Protein AF-A0A9P6Q6A7-F1 (afdb_monomer_lite)

pLDDT: mean 78.91, std 14.15, range [33.69, 93.06]

Radius of gyration: 16.6 Å; chains: 1; bounding box: 32×32×47 Å

Secondary structure (DSSP, 8-state):
-EEEETTEEEEEEEEES--SSEEEPPPEE--SS---EEEEEEETTT--EEEEEEEE--HHHHT-GGG--SEEEETTS------EETTEEP-GGGS--GGGGGSS----

Sequence (108 aa):
MQGHLVGDPSKRLFSTNQALGVLGLPDRPVSIICPCKFHLFACASCGSVCGYNLSQPCAGCETNRGNGHFWIFYAHEITSHWRTIGGRNMFWDDLPTWSNKLEGNVGR

Foldseek 3Di:
DKDADPVDRVWIKDFDPDDPQKDWDDWDQPDPVFSFIKTWIAGNPPRHTFWIAGPDGDPVCVVPPPRPGPIMGGPVSDDDDFDDDPRDGDDPVNPDDPVNPPPDDDDD

Organism: NCBI:txid41804

InterPro domains:
  IPR026768 Yippee homolog double zinc finger protein [PF14976] (2-99)
  IPR026768 Yippee homolog double zinc finger protein [PTHR31841] (29-101)

Structure (mmCIF, N/CA/C/O backbone):
data_AF-A0A9P6Q6A7-F1
#
_entry.id   AF-A0A9P6Q6A7-F1
#
loop_
_atom_site.group_PDB
_atom_site.id
_atom_site.type_symbol
_atom_site.label_atom_id
_atom_site.label_alt_id
_atom_site.label_comp_id
_atom_site.label_asym_id
_atom_site.label_entity_id
_atom_site.label_seq_id
_atom_site.pdbx_PDB_ins_code
_atom_site.Cartn_x
_atom_site.Cartn_y
_atom_site.Cartn_z
_atom_site.occupancy
_atom_site.B_iso_or_equiv
_atom_site.auth_seq_id
_atom_site.auth_comp_id
_atom_site.auth_asym_id
_atom_site.auth_atom_id
_atom_site.pdbx_PDB_model_num
ATOM 1 N N . MET A 1 1 ? 9.219 0.189 -3.092 1.00 71.19 1 MET A N 1
ATOM 2 C CA . MET A 1 1 ? 10.162 0.492 -1.988 1.00 71.19 1 MET A CA 1
ATOM 3 C C . MET A 1 1 ? 9.617 -0.111 -0.704 1.00 71.19 1 MET A C 1
ATOM 5 O O . MET A 1 1 ? 8.408 -0.068 -0.512 1.00 71.19 1 MET A O 1
ATOM 9 N N . GLN A 1 2 ? 10.469 -0.700 0.133 1.00 81.06 2 GLN A N 1
ATOM 10 C CA . GLN A 1 2 ? 10.053 -1.261 1.418 1.00 81.06 2 GLN A CA 1
ATOM 11 C C . GLN A 1 2 ? 10.288 -0.249 2.546 1.00 81.06 2 GLN A C 1
ATOM 13 O O . GLN A 1 2 ? 11.336 0.389 2.580 1.00 81.06 2 GLN A O 1
ATOM 18 N N . GLY A 1 3 ? 9.338 -0.140 3.470 1.00 83.31 3 GLY A N 1
ATOM 19 C CA . GLY A 1 3 ? 9.425 0.680 4.676 1.00 83.31 3 GLY A CA 1
ATOM 20 C C . GLY A 1 3 ? 8.842 -0.037 5.896 1.00 83.31 3 GLY A C 1
ATOM 21 O O . GLY A 1 3 ? 8.551 -1.236 5.852 1.00 83.31 3 GLY A O 1
ATOM 22 N N . HIS A 1 4 ? 8.674 0.704 6.986 1.00 83.06 4 HIS A N 1
ATOM 23 C CA . HIS A 1 4 ? 8.036 0.243 8.218 1.00 83.06 4 HIS A CA 1
ATOM 24 C C . HIS A 1 4 ? 7.144 1.348 8.795 1.00 83.06 4 HIS A C 1
ATOM 26 O O . HIS A 1 4 ? 7.342 2.526 8.492 1.00 83.06 4 HIS A O 1
ATOM 32 N N . LEU A 1 5 ? 6.155 0.978 9.612 1.00 78.75 5 LEU A N 1
ATOM 33 C CA . LEU A 1 5 ? 5.365 1.960 10.356 1.00 78.75 5 LEU A CA 1
ATOM 34 C C . LEU A 1 5 ? 6.206 2.560 11.485 1.00 78.75 5 LEU A C 1
ATOM 36 O O . LEU A 1 5 ? 6.761 1.833 12.299 1.00 78.75 5 LEU A O 1
ATOM 40 N N . VAL A 1 6 ? 6.250 3.891 11.576 1.00 78.44 6 VAL A N 1
ATOM 41 C CA . VAL A 1 6 ? 6.993 4.586 12.645 1.00 78.44 6 VAL A CA 1
ATOM 42 C C . VAL A 1 6 ? 6.418 4.257 14.028 1.00 78.44 6 VAL A C 1
ATOM 44 O O . VAL A 1 6 ? 7.170 4.024 14.966 1.00 78.44 6 VAL A O 1
ATOM 47 N N . GLY A 1 7 ? 5.088 4.196 14.147 1.00 77.38 7 GLY A N 1
ATOM 48 C CA . GLY A 1 7 ? 4.410 3.853 15.403 1.00 77.38 7 GLY A CA 1
ATOM 49 C C . GLY A 1 7 ? 4.424 2.361 15.756 1.00 77.38 7 GLY A C 1
ATOM 50 O O . GLY A 1 7 ? 4.110 2.016 16.888 1.00 77.38 7 GLY A O 1
ATOM 51 N N . ASP A 1 8 ? 4.777 1.486 14.808 1.00 81.06 8 ASP A N 1
ATOM 52 C CA . ASP A 1 8 ? 4.922 0.041 15.029 1.00 81.06 8 ASP A CA 1
ATOM 53 C C . ASP A 1 8 ? 5.925 -0.556 14.018 1.00 81.06 8 ASP A C 1
ATOM 55 O O . ASP A 1 8 ? 5.533 -1.048 12.951 1.00 81.06 8 ASP A O 1
ATOM 59 N N . PRO A 1 9 ? 7.234 -0.542 14.331 1.00 86.00 9 PRO A N 1
ATOM 60 C CA . PRO A 1 9 ? 8.274 -1.015 13.416 1.00 86.00 9 PRO A CA 1
ATOM 61 C C . PRO A 1 9 ? 8.183 -2.505 13.061 1.00 86.00 9 PRO A C 1
ATOM 63 O O . PRO A 1 9 ? 8.808 -2.937 12.090 1.00 86.00 9 PRO A O 1
ATOM 66 N N . SER A 1 10 ? 7.396 -3.298 13.803 1.00 88.44 10 SER A N 1
ATOM 67 C CA . SER A 1 10 ? 7.145 -4.706 13.465 1.00 88.44 10 SER A CA 1
ATOM 68 C C . SER A 1 10 ? 6.351 -4.852 12.161 1.00 88.44 10 SER A C 1
ATOM 70 O O . SER A 1 10 ? 6.427 -5.877 11.475 1.00 88.44 10 SER A O 1
ATOM 72 N N . LYS A 1 11 ? 5.608 -3.809 11.773 1.00 84.69 11 LYS A N 1
ATOM 73 C CA . LYS A 1 11 ? 4.807 -3.783 10.552 1.00 84.69 11 LYS A CA 1
ATOM 74 C C . LYS A 1 11 ? 5.651 -3.287 9.390 1.00 84.69 11 LYS A C 1
ATOM 76 O O . LYS A 1 11 ? 5.917 -2.095 9.232 1.00 84.69 11 LYS A O 1
ATOM 81 N N . ARG A 1 12 ? 6.028 -4.230 8.529 1.00 89.44 12 ARG A N 1
ATOM 82 C CA . ARG A 1 12 ? 6.676 -3.950 7.245 1.00 89.44 12 ARG A CA 1
ATOM 83 C C . ARG A 1 12 ? 5.645 -3.542 6.202 1.00 89.44 12 ARG A C 1
ATOM 85 O O . ARG A 1 12 ? 4.595 -4.174 6.071 1.00 89.44 12 ARG A O 1
ATOM 92 N N . LEU A 1 13 ? 5.995 -2.523 5.430 1.00 88.00 13 LEU A N 1
ATOM 93 C CA . LEU A 1 13 ? 5.154 -1.949 4.392 1.00 88.00 13 LEU A CA 1
ATOM 94 C C . LEU A 1 13 ? 5.874 -1.942 3.047 1.00 88.00 13 LEU A C 1
ATOM 96 O O . LEU A 1 13 ? 7.095 -1.788 2.982 1.00 88.00 13 LEU A O 1
ATOM 100 N N . PHE A 1 14 ? 5.105 -2.032 1.969 1.00 88.31 14 PHE A N 1
ATOM 101 C CA . PHE A 1 14 ? 5.565 -1.717 0.623 1.00 88.31 14 PHE A CA 1
ATOM 102 C C . PHE A 1 14 ? 4.823 -0.510 0.076 1.00 88.31 14 PHE A C 1
ATOM 104 O O . PHE A 1 14 ? 3.606 -0.418 0.186 1.00 88.31 14 PHE A O 1
ATOM 111 N N . SER A 1 15 ? 5.570 0.384 -0.563 1.00 84.31 15 SER A N 1
ATOM 112 C CA . SER A 1 15 ? 5.025 1.489 -1.338 1.00 84.31 15 SER A CA 1
ATOM 113 C C . SER A 1 15 ? 5.351 1.325 -2.818 1.00 84.31 15 SER A C 1
ATOM 115 O O . SER A 1 15 ? 6.475 0.950 -3.189 1.00 84.31 15 SER A O 1
ATOM 117 N N . THR A 1 16 ? 4.355 1.599 -3.656 1.00 84.31 16 THR A N 1
ATOM 118 C CA . THR A 1 16 ? 4.434 1.570 -5.120 1.00 84.31 16 THR A CA 1
ATOM 119 C C . THR A 1 16 ? 3.605 2.714 -5.700 1.00 84.31 16 THR A C 1
ATOM 121 O O . THR A 1 16 ? 2.651 3.174 -5.083 1.00 84.31 16 THR A O 1
ATOM 124 N N . ASN A 1 17 ? 3.954 3.189 -6.893 1.00 80.44 17 ASN A N 1
ATOM 125 C CA . ASN A 1 17 ? 3.129 4.129 -7.662 1.00 80.44 17 ASN A CA 1
ATOM 126 C C . ASN A 1 17 ? 2.146 3.429 -8.620 1.00 80.44 17 ASN A C 1
ATOM 128 O O . ASN A 1 17 ? 1.350 4.101 -9.264 1.00 80.44 17 ASN A O 1
ATOM 132 N N . GLN A 1 18 ? 2.196 2.098 -8.723 1.00 81.56 18 GLN A N 1
ATOM 133 C CA . GLN A 1 18 ? 1.256 1.300 -9.515 1.00 81.56 18 GLN A CA 1
ATOM 134 C C . GLN A 1 18 ? 0.976 -0.011 -8.787 1.00 81.56 18 GLN A C 1
ATOM 136 O O . GLN A 1 18 ? 1.917 -0.732 -8.436 1.00 81.56 18 GLN A O 1
ATOM 141 N N . ALA A 1 19 ? -0.300 -0.317 -8.592 1.00 85.31 19 ALA A N 1
ATOM 142 C CA . ALA A 1 19 ? -0.770 -1.578 -8.043 1.00 85.31 19 ALA A CA 1
ATOM 143 C C . ALA A 1 19 ? -1.616 -2.309 -9.093 1.00 85.31 19 ALA A C 1
ATOM 145 O O . ALA A 1 19 ? -2.355 -1.677 -9.846 1.00 85.31 19 ALA A O 1
ATOM 146 N N . LEU A 1 20 ? -1.482 -3.632 -9.154 1.00 87.19 20 LEU A N 1
ATOM 147 C CA . LEU A 1 20 ? -2.249 -4.504 -10.044 1.00 87.19 20 LEU A CA 1
ATOM 148 C C . LEU A 1 20 ? -3.050 -5.491 -9.195 1.00 87.19 20 LEU A C 1
ATOM 150 O O . LEU A 1 20 ? -2.593 -5.883 -8.124 1.00 87.19 20 LEU A O 1
ATOM 154 N N . GLY A 1 21 ? -4.227 -5.897 -9.675 1.00 89.69 21 GLY A N 1
ATOM 155 C CA . GLY A 1 21 ? -5.055 -6.891 -8.981 1.00 89.69 21 GLY A CA 1
ATOM 156 C C . GLY A 1 21 ? -5.676 -6.396 -7.671 1.00 89.69 21 GLY A C 1
ATOM 157 O O . GLY A 1 21 ? -5.994 -7.205 -6.803 1.00 89.69 21 GLY A O 1
ATOM 158 N N . VAL A 1 22 ? -5.851 -5.081 -7.517 1.00 91.19 22 VAL A N 1
ATOM 159 C CA . VAL A 1 22 ? -6.481 -4.468 -6.342 1.00 91.19 22 VAL A CA 1
ATOM 160 C C . VAL A 1 22 ? -7.674 -3.610 -6.746 1.00 91.19 22 VAL A C 1
ATOM 162 O O . VAL A 1 22 ? -7.693 -3.032 -7.833 1.00 91.19 22 VAL A O 1
ATOM 165 N N . LEU A 1 23 ? -8.658 -3.517 -5.857 1.00 91.56 23 LEU A N 1
ATOM 166 C CA . LEU A 1 23 ? -9.852 -2.689 -6.000 1.00 91.56 23 LEU A CA 1
ATOM 167 C C . LEU A 1 23 ? -9.864 -1.613 -4.912 1.00 91.56 23 LEU A C 1
ATOM 169 O O . LEU A 1 23 ? -9.559 -1.896 -3.752 1.00 91.56 23 LEU A O 1
ATOM 173 N N . GLY A 1 24 ? -10.222 -0.387 -5.294 1.00 89.62 24 GLY A N 1
ATOM 174 C CA . GLY A 1 24 ? -10.446 0.709 -4.354 1.00 89.62 24 GLY A CA 1
ATOM 175 C C . GLY A 1 24 ? -11.754 0.518 -3.593 1.00 89.62 24 GLY A C 1
ATOM 176 O O . GLY A 1 24 ? -12.791 0.223 -4.191 1.00 89.62 24 GLY A O 1
ATOM 177 N N . LEU A 1 25 ? -11.705 0.681 -2.276 1.00 88.19 25 LEU A N 1
ATOM 178 C CA . LEU A 1 25 ? -12.876 0.705 -1.407 1.00 88.19 25 LEU A CA 1
ATOM 179 C C . LEU A 1 25 ? -13.222 2.155 -1.046 1.00 88.19 25 LEU A C 1
ATOM 181 O O . LEU A 1 25 ? -12.332 3.001 -1.018 1.00 88.19 25 LEU A O 1
ATOM 185 N N . PRO A 1 26 ? -14.489 2.466 -0.716 1.00 85.56 26 PRO A N 1
ATOM 186 C CA . PRO A 1 26 ? -14.855 3.800 -0.256 1.00 85.56 26 PRO A CA 1
ATOM 187 C C . PRO A 1 26 ? -14.018 4.241 0.947 1.00 85.56 26 PRO A C 1
ATOM 189 O O . PRO A 1 26 ? -13.736 3.430 1.833 1.00 85.56 26 PRO A O 1
ATOM 192 N N . ASP A 1 27 ? -13.685 5.529 0.991 1.00 84.81 27 ASP A N 1
ATOM 193 C CA . ASP A 1 27 ? -12.941 6.137 2.091 1.00 84.81 27 ASP A CA 1
ATOM 194 C C . ASP A 1 27 ? -13.628 5.904 3.433 1.00 84.81 27 ASP A C 1
ATOM 196 O O . ASP A 1 27 ? -14.849 6.050 3.567 1.00 84.81 27 ASP A O 1
ATOM 200 N N . ARG A 1 28 ? -12.831 5.586 4.456 1.00 78.25 28 ARG A N 1
ATOM 201 C CA . ARG A 1 28 ? -13.331 5.414 5.823 1.00 78.25 28 ARG A CA 1
ATOM 202 C C . ARG A 1 28 ? -12.412 6.091 6.838 1.00 78.25 28 ARG A C 1
ATOM 204 O O . ARG A 1 28 ? -11.193 6.115 6.647 1.00 78.25 28 ARG A O 1
ATOM 211 N N . PRO A 1 29 ? -12.972 6.634 7.933 1.00 73.06 29 PRO A N 1
ATOM 212 C CA . PRO A 1 29 ? -12.171 6.985 9.095 1.00 73.06 29 PRO A CA 1
ATOM 213 C C . PRO A 1 29 ? -11.599 5.697 9.697 1.00 73.06 29 PRO A C 1
ATOM 215 O O . PRO A 1 29 ? -12.328 4.731 9.923 1.00 73.06 29 PRO A O 1
ATOM 218 N N . VAL A 1 30 ? -10.288 5.671 9.931 1.00 69.38 30 VAL A N 1
ATOM 219 C CA . VAL A 1 30 ? -9.594 4.472 10.444 1.00 69.38 30 VAL A CA 1
ATOM 220 C C . VAL A 1 30 ? -9.504 4.472 11.969 1.00 69.38 30 VAL A C 1
ATOM 222 O O . VAL A 1 30 ? -9.348 3.422 12.584 1.00 69.38 30 VAL A O 1
ATOM 225 N N . SER A 1 31 ? -9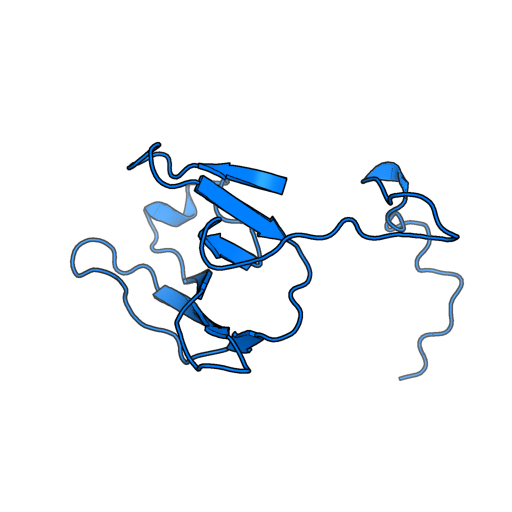.627 5.637 12.604 1.00 70.88 31 SER A N 1
ATOM 226 C CA . SER A 1 31 ? -9.559 5.766 14.056 1.00 70.88 31 SER A CA 1
ATOM 227 C C . SER A 1 31 ? -10.422 6.921 14.550 1.00 70.88 31 SER A C 1
ATOM 229 O O . SER A 1 31 ? -10.636 7.899 13.841 1.00 70.88 31 SER A O 1
ATOM 231 N N . ILE A 1 32 ? -10.878 6.816 15.798 1.00 71.94 32 ILE A N 1
ATOM 232 C CA . ILE A 1 32 ? -11.553 7.899 16.527 1.00 71.94 32 ILE A CA 1
ATOM 233 C C . ILE A 1 32 ? -10.532 8.976 16.958 1.00 71.94 32 ILE A C 1
ATOM 235 O O . ILE A 1 32 ? -10.898 10.116 17.216 1.00 71.94 32 ILE A O 1
ATOM 239 N N . ILE A 1 33 ? -9.238 8.630 17.000 1.00 78.62 33 ILE A N 1
ATOM 240 C CA . ILE A 1 33 ? -8.159 9.480 17.530 1.00 78.62 33 ILE A CA 1
ATOM 241 C C . ILE A 1 33 ? -7.556 10.397 16.448 1.00 78.62 33 ILE A C 1
ATOM 243 O O . ILE A 1 33 ? -7.198 11.530 16.755 1.00 78.62 33 ILE A O 1
ATOM 247 N N . CYS A 1 34 ? -7.468 9.951 15.182 1.00 82.50 34 CYS A N 1
ATOM 248 C CA . CYS A 1 34 ? -7.160 10.839 14.049 1.00 82.50 34 CYS A CA 1
ATOM 249 C C . CYS A 1 34 ? -8.359 10.921 13.099 1.00 82.50 34 CYS A C 1
ATOM 251 O O . CYS A 1 34 ? -8.736 9.884 12.553 1.00 82.50 34 CYS A O 1
ATOM 253 N N . PRO A 1 35 ? -8.865 12.124 12.761 1.00 84.62 35 PRO A N 1
ATOM 254 C CA . PRO A 1 35 ? -9.899 12.294 11.736 1.00 84.62 35 PRO A CA 1
ATOM 255 C C . PRO A 1 35 ? -9.364 12.127 10.297 1.00 84.62 35 PRO A C 1
ATOM 257 O O . PRO A 1 35 ? -10.028 12.501 9.333 1.00 84.62 35 PRO A O 1
ATOM 260 N N . CYS A 1 36 ? -8.157 11.577 10.153 1.00 85.44 36 CYS A N 1
ATOM 261 C CA . CYS A 1 36 ? -7.566 11.148 8.900 1.00 85.44 36 CYS A CA 1
ATOM 262 C C . CYS A 1 36 ? -8.521 10.190 8.169 1.00 85.44 36 CYS A C 1
ATOM 264 O O . CYS A 1 36 ? -8.996 9.214 8.763 1.00 85.44 36 CYS A O 1
ATOM 266 N N . LY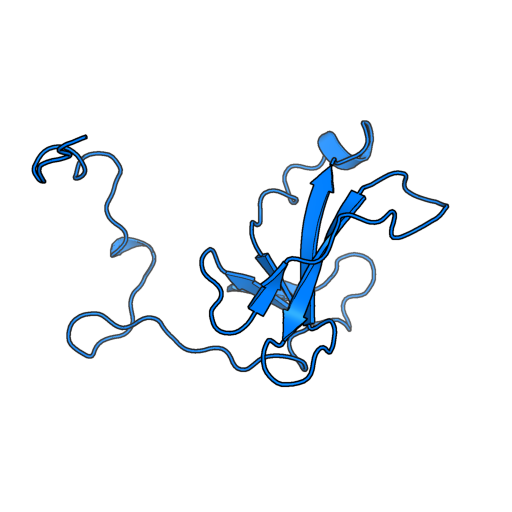S A 1 37 ? -8.747 10.412 6.874 1.00 87.44 37 LYS A N 1
ATOM 267 C CA . LYS A 1 37 ? -9.426 9.425 6.028 1.00 87.44 37 LYS A CA 1
ATOM 268 C C . LYS A 1 37 ? -8.410 8.661 5.215 1.00 87.44 37 LYS A C 1
ATOM 270 O O . LYS A 1 37 ? -7.463 9.236 4.674 1.00 87.44 37 LYS A O 1
ATOM 275 N N . PHE A 1 38 ? -8.645 7.364 5.138 1.00 87.19 38 PHE A N 1
ATOM 276 C CA . PHE A 1 38 ? -7.859 6.482 4.311 1.00 87.19 38 PHE A CA 1
ATOM 277 C C . PHE A 1 38 ? -8.747 5.898 3.230 1.00 87.19 38 PHE A C 1
ATOM 279 O O . PHE A 1 38 ? -9.873 5.464 3.500 1.00 87.19 38 PHE A O 1
ATOM 286 N N . HIS A 1 39 ? -8.207 5.860 2.021 1.00 89.06 39 HIS A N 1
ATOM 287 C CA . HIS A 1 39 ? -8.741 5.022 0.970 1.00 89.06 39 HIS A CA 1
ATOM 288 C C . HIS A 1 39 ? -8.157 3.627 1.166 1.00 89.06 39 HIS A C 1
ATOM 290 O O . HIS A 1 39 ? -6.935 3.473 1.239 1.00 89.06 39 HIS A O 1
ATOM 296 N N . LEU A 1 40 ? -9.011 2.617 1.302 1.00 90.62 40 LEU A N 1
ATOM 297 C CA . LEU A 1 40 ? -8.568 1.238 1.494 1.00 90.62 40 LEU A CA 1
ATOM 298 C C . LEU A 1 40 ? -8.525 0.507 0.154 1.00 90.62 40 LEU A C 1
ATOM 300 O O . LEU A 1 40 ? -9.306 0.793 -0.750 1.00 90.62 40 LEU A O 1
ATOM 304 N N . PHE A 1 41 ? -7.643 -0.480 0.057 1.00 90.88 41 PHE A N 1
ATOM 305 C CA . PHE A 1 41 ? -7.510 -1.332 -1.116 1.00 90.88 41 PHE A CA 1
ATOM 306 C C . PHE A 1 41 ? -7.706 -2.792 -0.733 1.00 90.88 41 PHE A C 1
ATOM 308 O O . PHE A 1 41 ? -7.121 -3.265 0.246 1.00 90.88 41 PHE A O 1
ATOM 315 N N . ALA A 1 42 ? -8.504 -3.501 -1.525 1.00 92.44 42 ALA A N 1
ATOM 316 C CA . ALA A 1 42 ? -8.749 -4.927 -1.365 1.00 92.44 42 ALA A CA 1
ATOM 317 C C . ALA A 1 42 ? -8.184 -5.732 -2.537 1.00 92.44 42 ALA A C 1
ATOM 319 O O . ALA A 1 42 ? -8.169 -5.264 -3.676 1.00 92.44 42 ALA A O 1
ATOM 320 N N . CYS A 1 43 ? -7.758 -6.964 -2.264 1.00 91.75 43 CYS A N 1
ATOM 321 C CA . CYS A 1 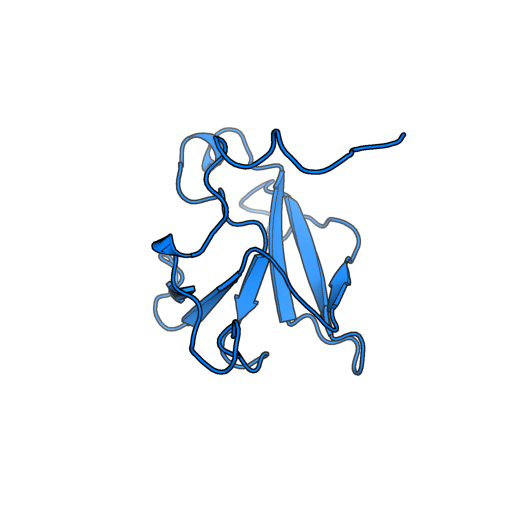43 ? -7.381 -7.925 -3.294 1.00 91.75 43 CYS A CA 1
ATOM 322 C C . CYS A 1 43 ? -8.590 -8.233 -4.188 1.00 91.75 43 CYS A C 1
ATOM 324 O O . CYS A 1 43 ? -9.641 -8.641 -3.693 1.00 91.75 43 CYS A O 1
ATOM 326 N N . ALA A 1 44 ? -8.437 -8.087 -5.506 1.00 93.06 44 ALA A N 1
ATOM 327 C CA . ALA A 1 44 ? -9.518 -8.336 -6.460 1.00 93.06 44 ALA A CA 1
ATOM 328 C C . ALA A 1 44 ? -9.972 -9.808 -6.485 1.00 93.06 44 ALA A C 1
ATOM 330 O O . ALA A 1 44 ? -11.100 -10.091 -6.876 1.00 93.06 44 ALA A O 1
ATOM 331 N N . SER A 1 45 ? -9.110 -10.737 -6.058 1.00 92.69 45 SER A N 1
ATOM 332 C CA . SER A 1 45 ? -9.392 -12.175 -6.087 1.00 92.69 45 SER A CA 1
ATOM 333 C C . SER A 1 45 ? -10.118 -12.686 -4.841 1.00 92.69 45 SER A C 1
ATOM 335 O O . SER A 1 45 ? -10.948 -13.581 -4.957 1.00 92.69 45 SER A O 1
ATOM 337 N N . CYS A 1 46 ? -9.803 -12.161 -3.650 1.00 91.94 46 CYS A N 1
ATOM 338 C CA . CYS A 1 46 ? -10.350 -12.671 -2.381 1.00 91.94 46 CYS A CA 1
ATOM 339 C C . CYS A 1 46 ? -11.099 -11.631 -1.535 1.00 91.94 46 CYS A C 1
ATOM 341 O O . CYS A 1 46 ? -11.741 -11.998 -0.557 1.00 91.94 46 CYS A O 1
ATOM 343 N N . GLY A 1 47 ? -11.026 -10.343 -1.881 1.00 91.56 47 GLY A N 1
ATOM 344 C CA . GLY A 1 47 ? -11.713 -9.265 -1.165 1.00 91.56 47 GLY A CA 1
ATOM 345 C C . GLY A 1 47 ? -11.055 -8.814 0.145 1.00 91.56 47 GLY A C 1
ATOM 346 O O . GLY A 1 47 ? -11.520 -7.842 0.738 1.00 91.56 47 GLY A O 1
ATOM 347 N N . SER A 1 48 ? -9.972 -9.456 0.597 1.00 91.25 48 SER A N 1
ATOM 348 C CA . SER A 1 48 ? -9.238 -9.037 1.800 1.00 91.25 48 SER A CA 1
ATOM 349 C C . SER A 1 48 ? -8.589 -7.666 1.619 1.00 91.25 48 SER A C 1
ATOM 351 O O . SER A 1 48 ? -7.995 -7.390 0.574 1.00 91.25 48 SER A O 1
ATOM 353 N N . VAL A 1 49 ? -8.662 -6.818 2.650 1.00 91.00 49 VAL A N 1
ATOM 354 C CA . VAL A 1 49 ? -7.973 -5.519 2.676 1.00 91.00 49 VAL A CA 1
ATOM 355 C C . VAL A 1 49 ? -6.469 -5.754 2.766 1.00 91.00 49 VAL A C 1
ATOM 357 O O . VAL A 1 49 ? -5.985 -6.306 3.747 1.00 91.00 49 VAL A O 1
ATOM 360 N N . CYS A 1 50 ? -5.730 -5.307 1.756 1.00 91.12 50 CYS A N 1
ATOM 361 C CA . CYS A 1 50 ? -4.289 -5.538 1.641 1.00 91.12 50 CYS A CA 1
ATOM 362 C C . CYS A 1 50 ? -3.463 -4.249 1.755 1.00 91.12 50 CYS A C 1
ATOM 364 O O . CYS A 1 50 ? -2.241 -4.300 1.923 1.00 91.12 50 CYS A O 1
ATOM 366 N N . GLY A 1 51 ? -4.103 -3.082 1.657 1.00 90.38 51 GLY A N 1
ATOM 367 C CA . GLY A 1 51 ? -3.402 -1.805 1.682 1.00 90.38 51 GLY A CA 1
ATOM 368 C C . GLY A 1 51 ? -4.305 -0.595 1.847 1.00 90.38 51 GLY A C 1
ATOM 369 O O . GLY A 1 51 ? -5.526 -0.709 1.957 1.00 90.38 51 GLY A O 1
ATOM 370 N N . TYR A 1 52 ? -3.678 0.575 1.865 1.00 88.62 52 TYR A N 1
ATOM 371 C CA . TYR A 1 52 ? -4.337 1.863 2.009 1.00 88.62 52 TYR A CA 1
ATOM 372 C C . TYR A 1 52 ? -3.515 3.003 1.393 1.00 88.62 52 TYR A C 1
ATOM 374 O O . TYR A 1 52 ? -2.327 2.858 1.096 1.00 88.62 52 TYR A O 1
ATOM 382 N N . ASN A 1 53 ? -4.133 4.170 1.244 1.00 87.25 53 ASN A N 1
ATOM 383 C CA . ASN A 1 53 ? -3.433 5.448 1.162 1.00 87.25 53 ASN A CA 1
ATOM 384 C C . ASN A 1 53 ? -4.126 6.484 2.054 1.00 87.25 53 ASN A C 1
ATOM 386 O O . ASN A 1 53 ? -5.277 6.303 2.456 1.00 87.25 53 ASN A O 1
ATOM 390 N N . LEU A 1 54 ? -3.404 7.546 2.410 1.00 83.69 54 LEU A N 1
ATOM 391 C CA . LEU A 1 54 ? -3.994 8.672 3.123 1.00 83.69 54 LEU A CA 1
ATOM 392 C C . LEU A 1 54 ? -4.700 9.568 2.100 1.00 83.69 54 LEU A C 1
ATOM 394 O O . LEU A 1 54 ? -4.033 10.283 1.356 1.00 83.69 54 LEU A O 1
ATOM 398 N N . SER A 1 55 ? -6.031 9.516 2.056 1.00 85.19 55 SER A N 1
ATOM 399 C CA . SER A 1 55 ? -6.823 10.293 1.098 1.00 85.19 55 SER A CA 1
ATOM 400 C C . SER A 1 55 ? -7.088 11.711 1.590 1.00 85.19 55 SER A C 1
ATOM 402 O O . SER A 1 55 ? -7.048 12.659 0.810 1.00 85.19 55 SER A O 1
ATOM 404 N N . GLN A 1 56 ? -7.313 11.867 2.898 1.00 85.50 56 GLN A N 1
ATOM 405 C CA . GLN A 1 56 ? -7.532 13.164 3.526 1.00 85.50 56 GLN A CA 1
ATOM 406 C C . GLN A 1 56 ? -6.752 13.244 4.848 1.00 85.50 56 GLN A C 1
ATOM 408 O O . GLN A 1 56 ? -7.226 12.719 5.865 1.00 85.50 56 GLN A O 1
ATOM 413 N N . PRO A 1 57 ? -5.561 13.876 4.873 1.00 84.12 57 PRO A N 1
ATOM 414 C CA . PRO A 1 57 ? -4.884 14.183 6.127 1.00 84.12 57 PRO A CA 1
ATOM 415 C C . PRO A 1 57 ? -5.729 15.159 6.956 1.00 84.12 57 PRO A C 1
ATOM 417 O O . PRO A 1 57 ? -6.426 16.017 6.419 1.00 84.12 57 PRO A O 1
ATOM 420 N N . CYS A 1 58 ? -5.656 15.051 8.282 1.00 84.88 58 CYS A N 1
ATOM 421 C CA . CYS A 1 58 ? -6.121 16.125 9.155 1.00 84.88 58 CYS A CA 1
ATOM 422 C C . CYS A 1 58 ? -5.073 17.248 9.216 1.00 84.88 58 CYS A C 1
ATOM 424 O O . CYS A 1 58 ? -3.904 17.007 8.916 1.00 84.88 58 CYS A O 1
ATOM 426 N N . ALA A 1 59 ? -5.452 18.436 9.697 1.00 82.94 59 ALA A N 1
ATOM 427 C CA . ALA A 1 59 ? -4.540 19.582 9.799 1.00 82.94 59 ALA A CA 1
ATOM 428 C C . ALA A 1 59 ? -3.239 19.271 10.573 1.00 82.94 59 ALA A C 1
ATOM 430 O O . ALA A 1 59 ? -2.170 19.760 10.223 1.00 82.94 59 ALA A O 1
ATOM 431 N N . GLY A 1 60 ? -3.300 18.408 11.597 1.00 82.38 60 GLY A N 1
ATOM 432 C CA . GLY A 1 60 ? -2.106 17.971 12.328 1.00 82.38 60 GLY A CA 1
ATOM 433 C C . GLY A 1 60 ? -1.183 17.076 11.492 1.00 82.38 60 GLY A C 1
ATOM 434 O O . GLY A 1 60 ? 0.031 17.272 11.481 1.00 82.38 60 GLY A O 1
ATOM 435 N N . CYS A 1 61 ? -1.746 16.117 10.751 1.00 77.75 61 CYS A N 1
ATOM 436 C CA . CYS A 1 61 ? -0.986 15.169 9.929 1.00 77.75 61 CYS A CA 1
ATOM 437 C C . CYS A 1 61 ? -0.516 15.750 8.590 1.00 77.75 61 CYS A C 1
ATOM 439 O O . CYS A 1 61 ? 0.440 15.234 8.015 1.00 77.75 61 CYS A O 1
ATOM 441 N N . GLU A 1 62 ? -1.159 16.808 8.100 1.00 74.25 62 GLU A N 1
ATOM 442 C CA . GLU A 1 62 ? -0.792 17.506 6.864 1.00 74.25 62 GLU A CA 1
ATOM 443 C C . GLU A 1 62 ? 0.606 18.138 6.950 1.00 74.25 62 GLU A C 1
ATOM 445 O O . GLU A 1 62 ? 1.345 18.166 5.969 1.00 74.25 62 GLU A O 1
ATOM 450 N N . THR A 1 63 ? 1.024 18.553 8.151 1.00 67.75 63 THR A N 1
ATOM 451 C CA . THR A 1 63 ? 2.371 19.102 8.388 1.00 67.75 63 THR A CA 1
ATOM 452 C C . THR A 1 63 ? 3.489 18.063 8.232 1.00 67.75 63 THR A C 1
ATOM 454 O O . THR A 1 63 ? 4.661 18.420 8.091 1.00 67.75 63 THR A O 1
ATOM 457 N N . ASN A 1 64 ? 3.146 16.770 8.210 1.00 64.62 64 ASN A N 1
ATOM 458 C CA . ASN A 1 64 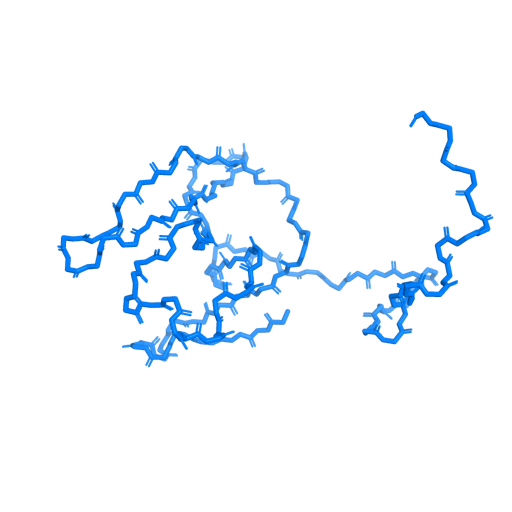? 4.101 15.684 8.060 1.00 64.62 64 ASN A CA 1
ATOM 459 C C . ASN A 1 64 ? 4.270 15.304 6.576 1.00 64.62 64 ASN A C 1
ATOM 461 O O . ASN A 1 64 ? 3.430 14.625 5.981 1.00 64.62 64 ASN A O 1
ATOM 465 N N . ARG A 1 65 ? 5.399 15.712 5.978 1.00 55.84 65 ARG A N 1
ATOM 466 C CA . ARG A 1 65 ? 5.737 15.500 4.552 1.00 55.84 65 ARG A CA 1
ATOM 467 C C . ARG A 1 65 ? 5.885 14.026 4.128 1.00 55.84 65 ARG A C 1
ATOM 469 O O . ARG A 1 65 ? 6.066 13.761 2.944 1.00 55.84 65 ARG A O 1
ATOM 476 N N . GLY A 1 66 ? 5.811 13.066 5.054 1.00 58.41 66 GLY A N 1
ATOM 477 C CA . GLY A 1 66 ? 5.965 11.629 4.776 1.00 58.41 66 GLY A CA 1
ATOM 478 C C . GLY A 1 66 ? 4.755 10.936 4.130 1.00 58.41 66 GLY A C 1
ATOM 479 O O . GLY A 1 66 ? 4.842 9.762 3.785 1.00 58.41 66 GLY A O 1
ATOM 480 N N . ASN A 1 67 ? 3.629 11.632 3.950 1.00 59.12 67 ASN A N 1
ATOM 481 C CA . ASN A 1 67 ? 2.362 11.013 3.534 1.00 59.12 67 ASN A CA 1
ATOM 482 C C . ASN A 1 67 ? 2.110 10.995 2.012 1.00 59.12 67 ASN A C 1
ATOM 484 O O . ASN A 1 67 ? 1.033 10.602 1.577 1.00 59.12 67 ASN A O 1
ATOM 488 N N . GLY A 1 68 ? 3.085 11.382 1.185 1.00 59.41 68 GLY A N 1
ATOM 489 C CA . GLY A 1 68 ? 2.937 11.485 -0.278 1.00 59.41 68 GLY A CA 1
ATOM 490 C C . GLY A 1 68 ? 2.928 10.157 -1.053 1.00 59.41 68 GLY A C 1
ATOM 491 O O . GLY A 1 68 ? 3.117 10.157 -2.268 1.00 59.41 68 GLY A O 1
ATOM 492 N N . HIS A 1 69 ? 2.769 9.013 -0.384 1.00 68.50 69 HIS A N 1
ATOM 493 C CA . HIS A 1 69 ? 2.791 7.707 -1.040 1.00 68.50 69 HIS A CA 1
ATOM 494 C C . HIS A 1 69 ? 1.395 7.303 -1.528 1.00 68.50 69 HIS A C 1
ATOM 496 O O . HIS A 1 69 ? 0.471 7.138 -0.739 1.00 68.50 69 HIS A O 1
ATOM 502 N N . PHE A 1 70 ? 1.271 7.089 -2.841 1.00 68.75 70 PHE A N 1
ATOM 503 C CA . PHE A 1 70 ? -0.004 6.797 -3.507 1.00 68.75 70 PHE A CA 1
ATOM 504 C C . PHE A 1 70 ? -0.620 5.442 -3.130 1.00 68.75 70 PHE A C 1
ATOM 506 O O . PHE A 1 70 ? -1.843 5.311 -3.148 1.00 68.75 70 PHE A O 1
ATOM 513 N N . TRP A 1 71 ? 0.212 4.450 -2.792 1.00 84.31 71 TRP A N 1
ATOM 514 C CA . TRP A 1 71 ? -0.219 3.110 -2.396 1.00 84.31 71 TRP A CA 1
ATOM 515 C C . TRP A 1 71 ? 0.710 2.558 -1.320 1.00 84.31 71 TRP A C 1
ATOM 517 O O . TRP A 1 71 ? 1.927 2.534 -1.517 1.00 84.31 71 TRP A O 1
ATOM 527 N N . ILE A 1 72 ? 0.142 2.094 -0.209 1.00 88.62 72 ILE A N 1
ATOM 528 C CA . ILE A 1 72 ? 0.851 1.429 0.885 1.00 88.62 72 ILE A CA 1
ATOM 529 C C . ILE A 1 72 ? 0.206 0.060 1.103 1.00 88.62 72 ILE A C 1
ATOM 531 O O . ILE A 1 72 ? -1.002 -0.031 1.287 1.00 88.62 72 ILE A O 1
ATOM 535 N N . PHE A 1 73 ? 1.003 -1.004 1.108 1.00 90.00 73 PHE A N 1
ATOM 536 C CA . PHE A 1 73 ? 0.543 -2.376 1.322 1.00 90.00 73 PHE A CA 1
ATOM 537 C C . PHE A 1 73 ? 1.258 -3.023 2.499 1.00 90.00 73 PHE A C 1
ATOM 539 O O . PHE A 1 73 ? 2.453 -2.791 2.710 1.00 90.00 73 PHE A O 1
ATOM 546 N N . TYR A 1 74 ? 0.552 -3.880 3.233 1.00 88.38 74 TYR A N 1
ATOM 547 C CA . TYR A 1 74 ? 1.179 -4.721 4.246 1.00 88.38 74 TYR A CA 1
ATOM 548 C C . TYR A 1 74 ? 2.039 -5.784 3.569 1.00 88.38 74 TYR A C 1
ATOM 550 O O . TYR A 1 74 ? 1.587 -6.493 2.674 1.00 88.38 74 TYR A O 1
ATOM 558 N N . ALA A 1 75 ? 3.295 -5.912 3.999 1.00 88.06 75 ALA A N 1
ATOM 559 C CA . ALA A 1 75 ? 4.262 -6.751 3.295 1.00 88.06 75 ALA A CA 1
ATOM 560 C C . ALA A 1 75 ? 3.920 -8.250 3.263 1.00 88.06 75 ALA A C 1
ATOM 562 O O . ALA A 1 75 ? 4.453 -8.959 2.420 1.00 88.06 75 ALA A O 1
ATOM 563 N N . HIS A 1 76 ? 3.061 -8.724 4.167 1.00 87.56 76 HIS A N 1
ATOM 564 C CA . HIS A 1 76 ? 2.604 -10.116 4.210 1.00 87.56 76 HIS A CA 1
ATOM 565 C C . HIS A 1 76 ? 1.345 -10.377 3.369 1.00 87.56 76 HIS A C 1
ATOM 567 O O . HIS A 1 76 ? 1.024 -11.533 3.128 1.00 87.56 76 HIS A O 1
ATOM 573 N N . GLU A 1 77 ? 0.657 -9.330 2.904 1.00 86.88 77 GLU A N 1
ATOM 574 C CA . GLU A 1 77 ? -0.593 -9.438 2.132 1.00 86.88 77 GLU A CA 1
ATOM 575 C C . GLU A 1 77 ? -0.361 -9.392 0.615 1.00 86.88 77 GLU A C 1
ATOM 577 O O . GLU A 1 77 ? -1.295 -9.529 -0.173 1.00 86.88 77 GLU A O 1
ATOM 582 N N . ILE A 1 78 ? 0.879 -9.147 0.177 1.00 87.00 78 ILE A N 1
ATOM 583 C CA . ILE A 1 78 ? 1.207 -8.922 -1.232 1.00 87.00 78 ILE A CA 1
ATOM 584 C C . ILE A 1 78 ? 2.509 -9.608 -1.632 1.00 87.00 78 ILE A C 1
ATOM 586 O O . ILE A 1 78 ? 3.433 -9.762 -0.836 1.00 87.00 78 ILE A O 1
ATOM 590 N N . THR A 1 79 ? 2.614 -9.948 -2.915 1.00 86.44 79 THR A N 1
ATOM 591 C CA . THR A 1 79 ? 3.888 -10.313 -3.543 1.00 86.44 79 THR A CA 1
ATOM 592 C C . THR A 1 79 ? 4.383 -9.131 -4.364 1.00 86.44 79 THR A C 1
ATOM 594 O O . THR A 1 79 ? 3.649 -8.578 -5.182 1.00 86.44 79 THR A O 1
ATOM 597 N N . SER A 1 80 ? 5.622 -8.705 -4.121 1.00 84.12 80 SER A N 1
ATOM 598 C CA . SER A 1 80 ? 6.241 -7.619 -4.883 1.00 84.12 80 SER A CA 1
ATOM 599 C C . SER A 1 80 ? 7.046 -8.174 -6.054 1.00 84.12 80 SER A C 1
ATOM 601 O O . SER A 1 80 ? 7.705 -9.205 -5.937 1.00 84.12 80 SER A O 1
ATOM 603 N N . HIS A 1 81 ? 7.005 -7.464 -7.178 1.00 85.69 81 HIS A N 1
ATOM 604 C CA . HIS A 1 81 ? 7.777 -7.790 -8.370 1.00 85.69 81 HIS A CA 1
ATOM 605 C C . HIS A 1 81 ? 8.530 -6.552 -8.841 1.00 85.69 81 HIS A C 1
ATOM 607 O O . HIS A 1 81 ? 8.007 -5.433 -8.799 1.00 85.69 81 HIS A O 1
ATOM 613 N N . TRP A 1 82 ? 9.760 -6.753 -9.306 1.00 84.50 82 TRP A N 1
ATOM 614 C CA . TRP A 1 82 ? 10.496 -5.705 -9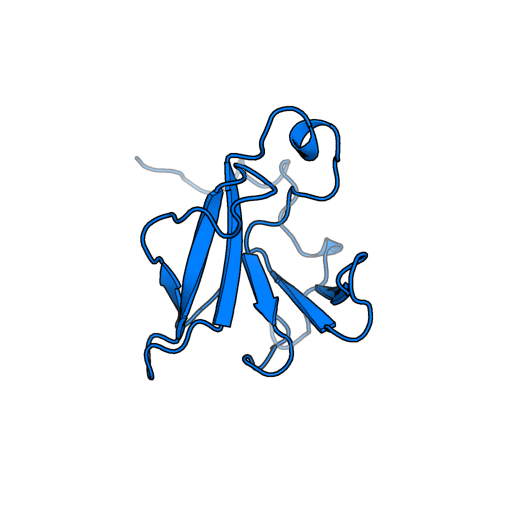.997 1.00 84.50 82 TRP A CA 1
ATOM 615 C C . TRP A 1 82 ? 9.792 -5.375 -11.307 1.00 84.50 82 TRP A C 1
ATOM 617 O O . TRP A 1 82 ? 9.388 -6.271 -12.049 1.00 84.50 82 TRP A O 1
ATOM 627 N N . ARG A 1 83 ? 9.666 -4.082 -11.611 1.00 83.44 83 A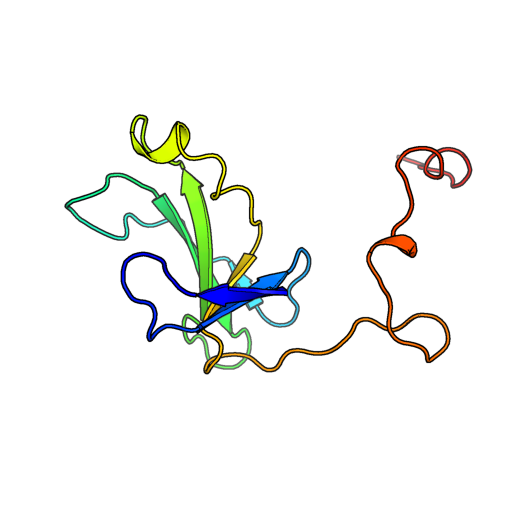RG A N 1
ATOM 628 C CA . ARG A 1 83 ? 9.339 -3.678 -12.978 1.00 83.44 83 ARG A CA 1
ATOM 629 C C . ARG A 1 83 ? 10.534 -3.983 -13.850 1.00 83.44 83 ARG A C 1
ATOM 631 O O . ARG A 1 83 ? 11.661 -3.711 -13.443 1.00 83.44 83 ARG A O 1
ATOM 638 N N . THR A 1 84 ? 10.284 -4.517 -15.034 1.00 87.19 84 THR A N 1
ATOM 639 C CA . THR A 1 84 ? 11.336 -4.802 -16.000 1.00 87.19 84 THR A CA 1
ATOM 640 C C . THR A 1 84 ? 11.111 -4.025 -17.287 1.00 87.19 84 THR A C 1
ATOM 642 O O . THR A 1 84 ? 9.978 -3.757 -17.684 1.00 87.19 84 THR A O 1
ATOM 645 N N . ILE A 1 85 ? 12.207 -3.635 -17.929 1.00 86.19 85 ILE A N 1
ATOM 646 C CA . ILE A 1 85 ? 12.221 -3.023 -19.258 1.00 86.19 85 ILE A CA 1
ATOM 647 C C . ILE A 1 85 ? 13.278 -3.746 -20.083 1.00 86.19 85 ILE A C 1
ATOM 649 O O . ILE A 1 85 ? 14.427 -3.844 -19.665 1.00 86.19 85 ILE A O 1
ATOM 653 N N . GLY A 1 86 ? 12.884 -4.351 -21.207 1.00 86.81 86 GLY A N 1
ATOM 654 C CA . GLY A 1 86 ? 13.807 -5.149 -22.028 1.00 86.81 86 GLY A CA 1
ATOM 655 C C . GLY A 1 86 ? 14.498 -6.296 -21.270 1.00 86.81 86 GLY A C 1
ATOM 656 O O . GLY A 1 86 ? 15.653 -6.595 -21.544 1.00 86.81 86 GLY A O 1
ATOM 657 N N . GLY A 1 87 ? 13.832 -6.901 -20.278 1.00 88.56 87 GLY A N 1
ATOM 658 C CA . GLY A 1 87 ? 14.358 -8.045 -19.516 1.00 88.56 87 GLY A CA 1
ATOM 659 C C . GLY A 1 87 ? 15.261 -7.711 -18.320 1.00 88.56 87 GLY A C 1
ATOM 660 O O . GLY A 1 87 ? 15.579 -8.613 -17.550 1.00 88.56 87 GLY A O 1
ATOM 661 N N . ARG A 1 88 ? 15.630 -6.441 -18.101 1.00 90.31 88 ARG A N 1
ATOM 662 C CA . ARG A 1 88 ? 16.350 -5.994 -16.890 1.00 90.31 88 ARG A CA 1
ATOM 663 C C . ARG A 1 88 ? 15.417 -5.314 -15.895 1.00 90.31 88 ARG A C 1
ATOM 665 O O . ARG A 1 88 ? 14.394 -4.763 -16.298 1.00 90.31 88 ARG A O 1
ATOM 672 N N . ASN A 1 89 ? 15.795 -5.297 -14.618 1.00 89.56 89 ASN A N 1
ATOM 673 C CA . ASN A 1 89 ? 15.097 -4.507 -13.603 1.00 89.56 89 ASN A CA 1
ATOM 674 C C . ASN A 1 89 ? 15.172 -3.010 -13.938 1.00 89.56 89 ASN A C 1
ATOM 676 O O . ASN A 1 89 ? 16.200 -2.506 -14.397 1.00 89.56 89 ASN A O 1
ATOM 680 N N . MET A 1 90 ? 14.058 -2.329 -13.703 1.00 86.31 90 MET A N 1
ATOM 681 C CA . MET A 1 90 ? 13.893 -0.893 -13.852 1.00 86.31 90 MET A CA 1
ATOM 682 C C . MET A 1 90 ? 14.288 -0.201 -12.547 1.00 86.31 90 MET A C 1
ATOM 684 O O . MET A 1 90 ? 13.843 -0.596 -11.464 1.00 86.31 90 MET A O 1
ATOM 688 N N . PHE A 1 91 ? 15.101 0.840 -12.660 1.00 84.38 91 PHE A N 1
ATOM 689 C CA . PHE A 1 91 ? 15.530 1.701 -11.565 1.00 84.38 91 PHE A CA 1
ATOM 690 C C . PHE A 1 91 ? 14.856 3.072 -11.666 1.00 84.38 91 PHE A C 1
ATOM 692 O O . PHE A 1 91 ? 14.164 3.373 -12.636 1.00 84.38 91 PHE A O 1
ATOM 699 N N . TRP A 1 92 ? 15.028 3.914 -10.647 1.00 76.38 92 TRP A N 1
ATOM 700 C CA . TRP A 1 92 ? 14.455 5.265 -10.655 1.00 76.38 92 TRP A CA 1
ATOM 701 C C . TRP A 1 92 ? 14.971 6.115 -11.822 1.00 76.38 92 TRP A C 1
ATOM 703 O O . TRP A 1 92 ? 14.187 6.864 -12.399 1.00 76.38 92 TRP A O 1
ATOM 713 N N . ASP A 1 93 ? 16.231 5.920 -12.216 1.00 81.31 93 ASP A N 1
ATOM 714 C CA . ASP A 1 93 ? 16.864 6.610 -13.348 1.00 81.31 93 ASP A CA 1
ATOM 715 C C . ASP A 1 93 ? 16.255 6.227 -14.709 1.00 81.31 93 ASP A C 1
ATOM 717 O O . ASP A 1 93 ? 16.425 6.951 -15.686 1.00 81.31 93 ASP A O 1
ATOM 721 N N . ASP A 1 94 ? 15.515 5.113 -14.781 1.00 82.12 94 ASP A N 1
ATOM 722 C CA . ASP A 1 94 ? 14.820 4.676 -15.997 1.00 82.12 94 ASP A CA 1
ATOM 723 C C . ASP A 1 94 ? 13.434 5.318 -16.162 1.00 82.12 94 ASP A C 1
ATOM 725 O O . ASP A 1 94 ? 12.785 5.133 -17.197 1.00 82.12 94 ASP A O 1
ATOM 729 N N . LEU A 1 95 ? 12.922 6.026 -15.148 1.00 72.31 95 LEU A N 1
ATOM 730 C CA . LEU A 1 95 ? 11.636 6.701 -15.281 1.00 72.31 95 LEU A CA 1
ATOM 731 C C . LEU A 1 95 ? 11.761 7.873 -16.260 1.00 72.31 95 LEU A C 1
ATOM 733 O O . LEU A 1 95 ? 12.731 8.627 -16.181 1.00 72.31 95 LEU A O 1
ATOM 737 N N . PRO A 1 96 ? 10.770 8.088 -17.146 1.00 70.25 96 PRO A N 1
ATOM 738 C CA . PRO A 1 96 ? 10.782 9.242 -18.028 1.00 70.25 96 PRO A CA 1
ATOM 739 C C . PRO A 1 96 ? 10.840 10.512 -17.177 1.00 70.25 96 PRO A C 1
ATOM 741 O O . PRO A 1 96 ? 9.905 10.827 -16.432 1.00 70.25 96 PRO A O 1
ATOM 744 N N . THR A 1 97 ? 11.951 11.239 -17.279 1.00 63.34 97 THR A N 1
ATOM 745 C CA . THR A 1 97 ? 12.057 12.578 -16.713 1.00 63.34 97 THR A CA 1
ATOM 746 C C . THR A 1 97 ? 10.999 13.454 -17.370 1.00 63.34 97 THR A C 1
ATOM 748 O O . THR A 1 97 ? 10.619 13.254 -18.525 1.00 63.34 97 THR A O 1
ATOM 751 N N . TRP A 1 98 ? 10.494 14.441 -16.633 1.00 54.00 98 TRP A N 1
ATOM 752 C CA . TRP A 1 98 ? 9.475 15.363 -17.139 1.00 54.00 98 TRP A CA 1
ATOM 753 C C . TRP A 1 98 ? 9.847 15.985 -18.501 1.00 54.00 98 TRP A C 1
ATOM 755 O O . TRP A 1 98 ? 8.973 16.199 -19.337 1.00 54.00 98 TRP A O 1
ATOM 765 N N . SER A 1 99 ? 11.143 16.192 -18.758 1.00 56.00 99 SER A N 1
ATOM 766 C CA . SER A 1 99 ? 11.680 16.694 -20.029 1.00 56.00 99 SER A CA 1
ATOM 767 C C . SER A 1 99 ? 11.359 15.819 -21.247 1.00 56.00 99 SER A C 1
ATOM 769 O O . SER A 1 99 ? 11.312 16.335 -22.356 1.00 56.00 99 SER A O 1
ATOM 771 N N . ASN A 1 100 ? 11.095 14.524 -21.059 1.00 51.72 100 ASN A N 1
ATOM 772 C CA . ASN A 1 100 ? 10.903 13.562 -22.148 1.00 51.72 100 ASN A CA 1
ATOM 773 C C . ASN A 1 100 ? 9.422 13.348 -22.519 1.00 51.72 100 ASN A C 1
ATOM 775 O O . ASN A 1 100 ? 9.109 12.476 -23.324 1.00 51.72 100 ASN A O 1
ATOM 779 N N . LYS A 1 101 ? 8.487 14.127 -21.950 1.00 47.00 101 LYS A N 1
ATOM 780 C CA . LYS A 1 101 ? 7.048 14.040 -22.276 1.00 47.00 101 LYS A CA 1
ATOM 781 C C . LYS A 1 101 ? 6.634 14.758 -23.570 1.00 47.00 101 LYS A C 1
ATOM 783 O O . LYS A 1 101 ? 5.465 14.676 -23.931 1.00 47.00 101 LYS A O 1
ATOM 788 N N . LEU A 1 102 ? 7.540 15.455 -24.260 1.00 44.53 102 LEU A N 1
ATOM 789 C CA . LEU A 1 102 ? 7.181 16.309 -25.402 1.00 44.53 102 LEU A CA 1
ATOM 790 C C . LEU A 1 102 ? 7.276 15.652 -26.790 1.00 44.53 102 LEU A C 1
ATOM 792 O O . LEU A 1 102 ? 6.905 16.299 -27.761 1.00 44.53 102 LEU A O 1
ATOM 796 N N . GLU A 1 103 ? 7.675 14.383 -26.915 1.00 41.34 103 GLU A N 1
ATOM 797 C CA . GLU A 1 103 ? 7.818 13.743 -28.243 1.00 41.34 103 GLU A CA 1
ATOM 798 C C . GLU A 1 103 ? 6.865 12.565 -28.507 1.00 41.34 103 GLU A C 1
ATOM 800 O O . GLU A 1 103 ? 7.076 11.768 -29.417 1.00 41.34 103 GLU A O 1
ATOM 805 N N . GLY A 1 104 ? 5.768 12.456 -27.754 1.00 42.81 104 GLY A N 1
ATOM 806 C CA . GLY A 1 104 ? 4.756 11.423 -27.980 1.00 42.81 104 GLY A CA 1
ATOM 807 C C . GLY A 1 104 ? 3.347 11.991 -27.954 1.00 42.81 104 GLY A C 1
ATOM 808 O O . GLY A 1 104 ? 2.803 12.201 -26.876 1.00 42.81 104 GLY A O 1
ATOM 809 N N . ASN A 1 105 ? 2.780 12.225 -29.141 1.00 45.16 105 ASN A N 1
ATOM 810 C CA . ASN A 1 105 ? 1.377 12.554 -29.425 1.00 45.16 105 ASN A CA 1
ATOM 811 C C . ASN A 1 105 ? 0.394 12.264 -28.275 1.00 45.16 105 ASN A C 1
ATOM 813 O O . ASN A 1 105 ? 0.008 11.115 -28.057 1.00 45.16 105 ASN A O 1
ATOM 817 N N . VAL A 1 106 ? -0.113 13.318 -27.631 1.00 39.38 106 VAL A N 1
ATOM 818 C CA . VAL A 1 106 ? -1.373 13.245 -26.885 1.00 39.38 106 VAL A CA 1
ATOM 819 C C . VAL A 1 106 ? -2.452 13.864 -27.758 1.00 39.38 106 VAL A C 1
ATOM 821 O O . VAL A 1 106 ? -2.721 15.059 -27.715 1.00 39.38 106 VAL A O 1
ATOM 824 N N . GLY A 1 107 ? -3.050 13.017 -28.592 1.00 37.81 107 GLY A N 1
ATOM 825 C CA . GLY A 1 107 ? -4.406 13.243 -29.057 1.00 37.81 107 GLY A CA 1
ATOM 826 C C . GLY A 1 107 ? -5.372 12.905 -27.927 1.00 37.81 107 GLY A C 1
ATOM 827 O O . GLY A 1 107 ? -5.592 11.727 -27.651 1.00 37.81 107 GLY A O 1
ATOM 828 N N . ARG A 1 108 ? -5.903 13.938 -27.274 1.00 33.69 108 ARG A N 1
ATOM 829 C CA . ARG A 1 108 ? -7.318 14.153 -26.922 1.00 33.69 108 ARG A CA 1
ATOM 830 C C . ARG A 1 108 ? -7.442 15.397 -26.057 1.00 33.69 108 ARG A C 1
ATOM 832 O O . ARG A 1 108 ? -6.764 15.444 -25.011 1.00 33.69 108 ARG A O 1
#